Protein AF-A0A6P0M420-F1 (afdb_monomer)

pLDDT: mean 86.47, std 10.78, range [36.62, 95.94]

Radius of gyration: 15.25 Å; Cα contacts (8 Å, |Δi|>4): 86; chains: 1; bounding box: 27×43×41 Å

Structure (mmCIF, N/CA/C/O backbone):
data_AF-A0A6P0M420-F1
#
_entry.id   AF-A0A6P0M420-F1
#
loop_
_atom_site.group_PDB
_atom_site.id
_atom_site.type_symbol
_atom_site.label_atom_id
_atom_site.label_alt_id
_atom_site.label_comp_id
_atom_site.label_asym_id
_atom_site.label_entity_id
_atom_site.label_seq_id
_atom_site.pdbx_PDB_ins_code
_atom_site.Cartn_x
_atom_site.Cartn_y
_atom_site.Cartn_z
_atom_site.occupancy
_atom_site.B_iso_or_equiv
_atom_site.auth_seq_id
_atom_site.auth_comp_id
_atom_site.auth_asym_id
_atom_site.auth_atom_id
_atom_site.pdbx_PDB_model_num
ATOM 1 N N . MET A 1 1 ? 2.897 23.518 21.570 1.00 36.62 1 MET A N 1
ATOM 2 C CA . MET A 1 1 ? 3.179 22.065 21.559 1.00 36.62 1 MET A CA 1
ATOM 3 C C . MET A 1 1 ? 1.900 21.231 21.321 1.00 36.62 1 MET A C 1
ATOM 5 O O . MET A 1 1 ? 1.755 20.178 21.915 1.00 36.62 1 MET A O 1
ATOM 9 N N . VAL A 1 2 ? 0.958 21.679 20.464 1.00 44.59 2 VAL A N 1
ATOM 10 C CA . VAL A 1 2 ? -0.432 21.137 20.403 1.00 44.59 2 VAL A CA 1
ATOM 11 C C . VAL A 1 2 ? -0.783 20.468 19.052 1.00 44.59 2 VAL A C 1
ATOM 13 O O . VAL A 1 2 ? -1.892 19.986 18.875 1.00 44.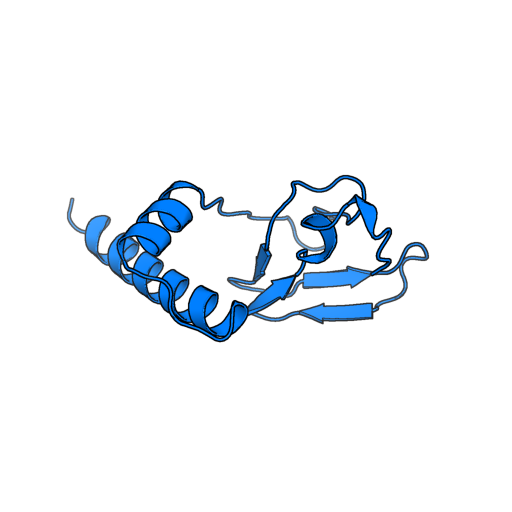59 2 VAL A O 1
ATOM 16 N N . GLN A 1 3 ? 0.134 20.394 18.079 1.00 48.44 3 GLN A N 1
ATOM 17 C CA . GLN A 1 3 ? -0.203 19.944 16.709 1.00 48.44 3 GLN A CA 1
ATOM 18 C C . GLN A 1 3 ? 0.009 18.442 16.419 1.00 48.44 3 GLN A C 1
ATOM 20 O O . GLN A 1 3 ? -0.334 17.983 15.330 1.00 48.44 3 GLN A O 1
ATOM 25 N N . ASP A 1 4 ? 0.515 17.660 17.375 1.00 60.31 4 ASP A N 1
ATOM 26 C CA . ASP A 1 4 ? 0.912 16.264 17.121 1.00 60.31 4 ASP A CA 1
ATOM 27 C C . ASP A 1 4 ? -0.253 15.262 17.294 1.00 60.31 4 ASP A C 1
ATOM 29 O O . ASP A 1 4 ? -0.520 14.423 16.433 1.00 60.31 4 ASP A O 1
ATOM 33 N N . SER A 1 5 ? -1.048 15.407 18.362 1.00 62.56 5 SER A N 1
ATOM 34 C CA . SER A 1 5 ? -2.096 14.433 18.715 1.00 62.56 5 SER A CA 1
ATOM 35 C C . SER A 1 5 ? -3.307 14.447 17.775 1.00 62.56 5 SER A C 1
ATOM 37 O O . SER A 1 5 ? -3.858 13.390 17.465 1.00 62.56 5 SER A O 1
ATOM 39 N N . SER A 1 6 ? -3.713 15.621 17.283 1.00 69.69 6 SER A N 1
ATOM 40 C CA . SER A 1 6 ? -4.851 15.749 16.358 1.00 69.69 6 SER A CA 1
ATOM 41 C C . SER A 1 6 ? -4.542 15.148 14.983 1.00 69.69 6 SER A C 1
ATOM 43 O O . SER A 1 6 ? -5.394 14.495 14.383 1.00 69.69 6 SER A O 1
ATOM 45 N N . SER A 1 7 ? -3.303 15.314 14.515 1.00 78.75 7 SER A N 1
ATOM 46 C CA . SER A 1 7 ? -2.822 14.769 13.240 1.00 78.75 7 SER A CA 1
ATOM 47 C C . SER A 1 7 ? -2.730 13.242 13.287 1.00 78.75 7 SER A C 1
ATOM 49 O O . SER A 1 7 ? -3.134 12.561 12.346 1.00 78.75 7 SER A O 1
ATOM 51 N N . GLN A 1 8 ? -2.283 12.689 14.420 1.00 79.44 8 GLN A N 1
ATOM 52 C CA . GLN A 1 8 ? -2.221 11.244 14.629 1.00 79.44 8 GLN A CA 1
ATOM 53 C C . GLN A 1 8 ? -3.615 10.599 14.696 1.00 79.44 8 GLN A C 1
ATOM 55 O O . GLN A 1 8 ? -3.825 9.539 14.106 1.00 79.44 8 GLN A O 1
ATOM 60 N N . ALA A 1 9 ? -4.577 11.234 15.373 1.00 85.62 9 ALA A N 1
ATOM 61 C CA . ALA A 1 9 ? -5.953 10.741 15.437 1.00 85.62 9 ALA A CA 1
ATOM 62 C C . ALA A 1 9 ? -6.621 10.732 14.050 1.00 85.62 9 ALA A C 1
ATOM 64 O O . ALA A 1 9 ? -7.222 9.728 13.663 1.00 85.62 9 ALA A O 1
ATOM 65 N N . ALA A 1 10 ? -6.447 11.809 13.274 1.00 87.69 10 ALA A N 1
ATOM 66 C CA . ALA A 1 10 ? -6.946 11.893 11.903 1.00 87.69 10 ALA A CA 1
ATOM 67 C C . ALA A 1 10 ? -6.324 10.816 11.000 1.00 87.69 10 ALA A C 1
ATOM 69 O O . ALA A 1 10 ? -7.039 10.136 10.263 1.00 87.69 10 ALA A O 1
ATOM 70 N N . PHE A 1 11 ? -5.008 10.599 11.105 1.00 86.75 11 PHE A N 1
ATOM 71 C CA . PHE A 1 11 ? -4.320 9.548 10.356 1.00 86.75 11 PHE A CA 1
ATOM 72 C C . PHE A 1 11 ? -4.808 8.146 10.739 1.00 86.75 11 PHE A C 1
ATOM 74 O O . PHE A 1 11 ? -5.061 7.323 9.862 1.00 86.75 11 PHE A O 1
ATOM 81 N N . LYS A 1 12 ? -5.007 7.873 12.034 1.00 89.00 12 LYS A N 1
ATOM 82 C CA . LYS A 1 12 ? -5.537 6.586 12.508 1.00 89.00 12 LYS A CA 1
ATOM 83 C C . LYS A 1 12 ? -6.940 6.313 11.974 1.00 89.00 12 LYS A C 1
ATOM 85 O O . LYS A 1 12 ? -7.230 5.185 11.581 1.00 89.00 12 LYS A O 1
ATOM 90 N N . GLN A 1 13 ? -7.792 7.335 11.924 1.00 90.12 13 GLN A N 1
ATOM 91 C CA . GLN A 1 13 ? -9.140 7.202 11.379 1.00 90.12 13 GLN A CA 1
ATOM 92 C C . GLN A 1 13 ? -9.133 6.980 9.864 1.00 90.12 13 GLN A C 1
ATOM 94 O O . GLN A 1 13 ? -9.833 6.090 9.382 1.00 90.12 13 GLN A O 1
ATOM 99 N N . TYR A 1 14 ? -8.300 7.721 9.129 1.00 88.75 14 TYR A N 1
ATOM 100 C CA . TYR A 1 14 ? -8.080 7.482 7.704 1.00 88.75 14 TYR A CA 1
ATOM 101 C C . TYR A 1 14 ? -7.600 6.043 7.453 1.00 88.75 14 TYR A C 1
ATOM 103 O O . TYR A 1 14 ? -8.192 5.325 6.651 1.00 88.75 14 TYR A O 1
ATOM 111 N N . PHE A 1 15 ? -6.583 5.589 8.191 1.00 89.19 15 PHE A N 1
ATOM 112 C CA . PHE A 1 15 ? -6.043 4.236 8.066 1.00 89.19 15 PHE A CA 1
ATOM 113 C C . PHE A 1 15 ? -7.104 3.163 8.332 1.00 89.19 15 PHE A C 1
ATOM 115 O O . PHE A 1 15 ? -7.235 2.230 7.546 1.00 89.19 15 PHE A O 1
ATOM 122 N N . ALA A 1 16 ? -7.889 3.305 9.404 1.00 91.75 16 ALA A N 1
ATOM 123 C CA . ALA A 1 16 ? -8.953 2.358 9.727 1.00 91.75 16 ALA A CA 1
ATOM 124 C C . ALA A 1 16 ? -9.998 2.261 8.603 1.00 91.75 16 ALA A C 1
ATOM 126 O O . ALA A 1 16 ? -10.415 1.160 8.247 1.00 91.75 16 ALA A O 1
ATOM 127 N N . GLN A 1 17 ? -10.381 3.398 8.010 1.00 91.00 17 GLN A N 1
ATOM 128 C CA . GLN A 1 17 ? -11.324 3.431 6.893 1.00 91.00 17 GLN A CA 1
ATOM 129 C C . GLN A 1 17 ? -10.759 2.738 5.650 1.00 91.00 17 GLN A C 1
ATOM 131 O O . GLN A 1 17 ? -11.447 1.929 5.030 1.00 91.00 17 GLN A O 1
ATOM 136 N N . GLN A 1 18 ? -9.511 3.032 5.291 1.00 87.75 18 GLN A N 1
ATOM 137 C CA . GLN A 1 18 ? -8.879 2.435 4.118 1.00 87.75 18 GLN A CA 1
ATOM 138 C C . GLN A 1 18 ? -8.632 0.935 4.295 1.00 87.75 18 GLN A C 1
ATOM 140 O O . GLN A 1 18 ? -8.863 0.151 3.376 1.00 87.75 18 GLN A O 1
ATOM 145 N N . LEU A 1 19 ? -8.213 0.510 5.489 1.00 89.06 19 LEU A N 1
ATOM 146 C CA . LEU A 1 19 ? -8.017 -0.903 5.790 1.00 89.06 19 LEU A CA 1
ATOM 147 C C . LEU A 1 19 ? -9.343 -1.669 5.721 1.00 89.06 19 LEU A C 1
ATOM 149 O O . LEU A 1 19 ? -9.387 -2.754 5.151 1.00 89.06 19 LEU A O 1
ATOM 153 N N . ALA A 1 20 ? -10.432 -1.078 6.221 1.00 91.75 20 ALA A N 1
ATOM 154 C CA . ALA A 1 20 ? -11.755 -1.681 6.116 1.00 91.75 20 ALA A CA 1
ATOM 155 C C . ALA A 1 20 ? -12.222 -1.829 4.660 1.00 91.75 20 ALA A C 1
ATOM 157 O O . ALA A 1 20 ? -12.799 -2.852 4.301 1.00 91.75 20 ALA A O 1
ATOM 158 N N . GLN A 1 21 ? -11.941 -0.835 3.810 1.00 88.94 21 GLN A N 1
ATOM 159 C CA . GLN A 1 21 ? -12.219 -0.915 2.371 1.00 88.94 21 GLN A CA 1
ATOM 160 C C . GLN A 1 21 ? -11.394 -2.016 1.698 1.00 88.94 21 GLN A C 1
ATOM 162 O O . GLN A 1 21 ? -11.936 -2.798 0.925 1.00 88.94 21 GLN A O 1
ATOM 167 N N . THR A 1 22 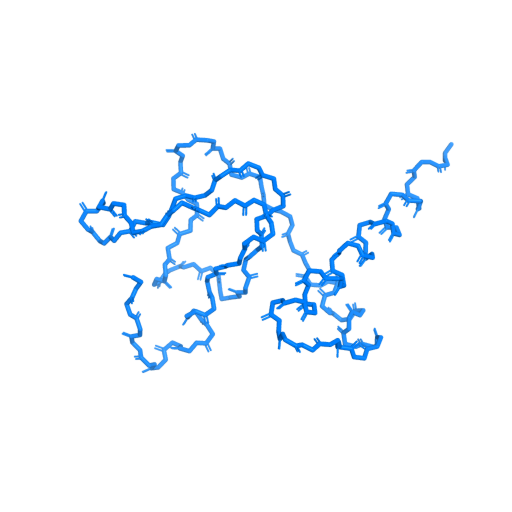? -10.110 -2.110 2.044 1.00 85.94 22 THR A N 1
ATOM 168 C CA . THR A 1 22 ? -9.178 -3.105 1.493 1.00 85.94 22 THR A CA 1
ATOM 169 C C . THR A 1 22 ? -9.589 -4.533 1.852 1.00 85.94 22 THR A C 1
ATOM 171 O O . THR A 1 22 ? -9.567 -5.420 1.007 1.00 85.94 22 THR A O 1
ATOM 174 N N . LEU A 1 23 ? -9.974 -4.765 3.110 1.00 87.31 23 LEU A N 1
ATOM 175 C CA . LEU A 1 23 ? -10.342 -6.092 3.613 1.00 87.31 23 LEU A CA 1
ATOM 176 C C . LEU A 1 23 ? -11.817 -6.448 3.367 1.00 87.31 23 LEU A C 1
ATOM 178 O O . LEU A 1 23 ? -12.235 -7.562 3.680 1.00 87.31 23 LEU A O 1
ATOM 182 N N . GLY A 1 24 ? -12.624 -5.504 2.873 1.00 90.94 24 GLY A N 1
ATOM 183 C CA . GLY A 1 24 ? -14.072 -5.656 2.710 1.00 90.94 24 GLY A CA 1
ATOM 184 C C . GLY A 1 24 ? -14.867 -5.687 4.023 1.00 90.94 24 GLY A C 1
ATOM 185 O O . GLY A 1 24 ? -16.077 -5.903 4.000 1.00 90.94 24 GLY A O 1
ATOM 186 N N . GLN A 1 25 ? -14.215 -5.475 5.169 1.00 92.88 25 GLN A N 1
ATOM 187 C CA . GLN A 1 25 ? -14.841 -5.468 6.490 1.00 92.88 25 GLN A CA 1
ATOM 188 C C . GLN A 1 25 ? -14.053 -4.611 7.481 1.00 92.88 25 GLN A C 1
ATOM 190 O O . GLN A 1 25 ? -12.830 -4.507 7.404 1.00 92.88 25 GLN A O 1
ATOM 195 N N . ALA A 1 26 ? -14.753 -4.026 8.451 1.00 92.62 26 ALA A N 1
ATOM 196 C CA . ALA A 1 26 ? -14.105 -3.340 9.560 1.00 92.62 26 ALA A CA 1
ATOM 197 C C . ALA A 1 26 ? -13.443 -4.347 10.510 1.00 92.62 26 ALA A C 1
ATOM 199 O O . ALA A 1 26 ? -14.012 -5.396 10.808 1.00 92.62 26 ALA A O 1
ATOM 200 N N . LEU A 1 27 ? -12.266 -3.995 11.024 1.00 91.19 27 LEU A N 1
ATOM 201 C CA . LEU A 1 27 ? -11.584 -4.788 12.041 1.00 91.19 27 LEU A CA 1
ATOM 202 C C . LEU A 1 27 ? -11.987 -4.337 13.456 1.00 91.19 27 LEU A C 1
ATOM 204 O O . LEU A 1 27 ? -12.233 -3.144 13.673 1.00 91.19 27 LEU A O 1
ATOM 208 N N . PRO A 1 28 ? -12.002 -5.249 14.445 1.00 94.56 28 PRO A N 1
ATOM 209 C CA . PRO A 1 28 ? -12.130 -4.892 15.852 1.00 94.56 28 PRO A CA 1
ATOM 210 C C . PRO A 1 28 ? -11.065 -3.876 16.281 1.00 94.56 28 PRO A C 1
ATOM 212 O O . PRO A 1 28 ? -9.922 -3.919 15.823 1.00 94.56 28 PRO A O 1
ATOM 215 N N . GLN A 1 29 ? -11.400 -3.000 17.234 1.00 91.12 29 GLN A N 1
ATOM 216 C CA . GLN A 1 29 ? -10.496 -1.926 17.671 1.00 91.12 29 GLN A CA 1
ATOM 217 C C . GLN A 1 29 ? -9.121 -2.442 18.129 1.00 91.12 29 GLN A C 1
ATOM 219 O O . GLN A 1 29 ? -8.100 -1.826 17.834 1.00 91.12 29 GLN A O 1
ATOM 224 N N . GLN A 1 30 ? -9.082 -3.593 18.805 1.00 93.38 30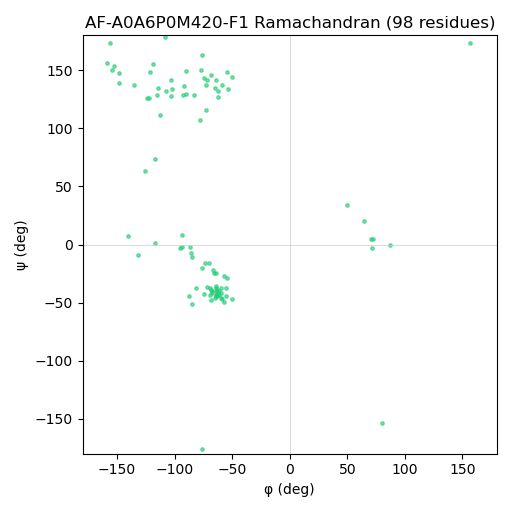 GLN A N 1
ATOM 225 C CA . GLN A 1 30 ? -7.836 -4.214 19.259 1.00 93.38 30 GLN A CA 1
ATOM 226 C C . GLN A 1 30 ? -6.927 -4.634 18.091 1.00 93.38 30 GLN A C 1
ATOM 228 O O . GLN A 1 30 ? -5.704 -4.502 18.178 1.00 93.38 30 GLN A O 1
ATOM 233 N N . GLU A 1 31 ? -7.509 -5.126 16.997 1.00 92.88 31 GLU A N 1
ATOM 234 C CA . GLU A 1 31 ? -6.769 -5.515 15.795 1.00 92.88 31 GLU A CA 1
ATOM 235 C C . GLU A 1 31 ? -6.303 -4.286 15.021 1.00 92.88 31 GLU A C 1
ATOM 237 O O . GLU A 1 31 ? -5.133 -4.216 14.649 1.00 92.88 31 GLU A O 1
ATOM 242 N N . LEU A 1 32 ? -7.161 -3.267 14.887 1.00 91.88 32 LEU A N 1
ATOM 243 C CA . LEU A 1 32 ? -6.776 -1.973 14.319 1.00 91.88 32 LEU A CA 1
ATOM 244 C C . LEU A 1 32 ? -5.591 -1.360 15.066 1.00 91.88 32 LEU A C 1
ATOM 246 O O . LEU A 1 32 ? -4.642 -0.901 14.436 1.00 91.88 32 LEU A O 1
ATOM 250 N N . ASP A 1 33 ? -5.605 -1.389 16.399 1.00 91.38 33 ASP A N 1
ATOM 251 C CA . ASP A 1 33 ? -4.509 -0.875 17.222 1.00 91.38 33 ASP A CA 1
ATOM 252 C C . ASP A 1 33 ? -3.213 -1.667 17.016 1.00 91.38 33 ASP A C 1
ATOM 254 O O . ASP A 1 33 ? -2.121 -1.091 17.025 1.00 91.38 33 ASP A O 1
ATOM 258 N N . ARG A 1 34 ? -3.317 -2.985 16.808 1.00 92.00 34 ARG A N 1
ATOM 259 C CA . ARG A 1 34 ? -2.170 -3.843 16.497 1.00 92.00 34 ARG A CA 1
ATOM 260 C C . ARG A 1 34 ? -1.601 -3.527 15.118 1.00 92.00 34 ARG A C 1
ATOM 262 O O . ARG A 1 34 ? -0.390 -3.351 15.005 1.00 92.00 34 ARG A O 1
ATOM 269 N N . CYS A 1 35 ? -2.455 -3.418 14.103 1.00 89.88 35 CYS A N 1
ATOM 270 C CA . CYS A 1 35 ? -2.061 -3.035 12.751 1.00 89.88 35 CYS A CA 1
ATOM 271 C C . CYS A 1 35 ? -1.408 -1.652 12.750 1.00 89.88 35 CYS A C 1
ATOM 273 O O . CYS A 1 35 ? -0.322 -1.497 12.203 1.00 89.88 35 CYS A O 1
ATOM 275 N N . PHE A 1 36 ? -2.010 -0.678 13.439 1.00 89.44 36 PHE A N 1
ATOM 276 C CA . PHE A 1 36 ? -1.517 0.696 13.492 1.00 89.44 36 PHE A CA 1
ATOM 277 C C . PHE A 1 36 ? -0.101 0.798 14.073 1.00 89.44 36 PHE A C 1
ATOM 279 O O . PHE A 1 36 ? 0.721 1.551 13.561 1.00 89.44 36 PHE A O 1
ATOM 286 N N . LYS A 1 37 ? 0.227 -0.015 15.087 1.00 89.56 37 LYS A N 1
ATOM 287 C CA . LYS A 1 37 ? 1.590 -0.104 15.645 1.00 89.56 37 LYS A CA 1
ATOM 288 C C . LYS A 1 37 ? 2.622 -0.666 14.659 1.00 89.56 37 LYS A C 1
ATOM 290 O O . LYS A 1 37 ? 3.809 -0.413 14.831 1.00 89.56 37 LYS A O 1
ATOM 295 N N . GLY A 1 38 ? 2.185 -1.454 13.677 1.00 87.31 38 GLY A N 1
ATOM 296 C CA . GLY A 1 38 ? 3.040 -2.093 12.674 1.00 87.31 38 GLY A CA 1
ATOM 297 C C . GLY A 1 38 ? 3.171 -1.323 11.358 1.00 87.31 38 GLY A C 1
ATOM 298 O O . GLY A 1 38 ? 3.913 -1.767 10.482 1.00 87.31 38 GLY A O 1
ATOM 299 N N . ILE A 1 39 ? 2.467 -0.196 11.196 1.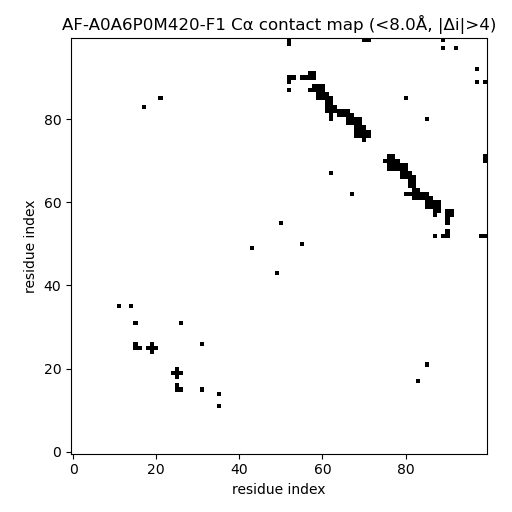00 87.94 39 ILE A N 1
ATOM 300 C CA . ILE A 1 39 ? 2.502 0.603 9.965 1.00 87.94 39 ILE A CA 1
ATOM 301 C C . ILE A 1 39 ? 3.902 1.165 9.725 1.00 87.94 39 ILE A C 1
ATOM 303 O O . ILE A 1 39 ? 4.570 1.655 10.635 1.00 87.94 39 ILE A O 1
ATOM 307 N N . LYS A 1 40 ? 4.304 1.172 8.452 1.00 90.44 40 LYS A N 1
ATOM 308 C CA . LYS A 1 40 ? 5.475 1.899 7.965 1.00 90.44 40 LYS A CA 1
ATOM 309 C C . LYS A 1 40 ? 5.040 2.864 6.871 1.00 90.44 40 LYS A C 1
ATOM 311 O O . LYS A 1 40 ? 4.422 2.448 5.896 1.00 90.44 40 LYS A O 1
ATOM 316 N N . ILE A 1 41 ? 5.381 4.139 7.032 1.00 89.94 41 ILE A N 1
ATOM 317 C CA . ILE A 1 41 ? 5.208 5.141 5.978 1.00 89.94 41 ILE A CA 1
ATOM 318 C C . ILE A 1 41 ? 6.412 5.043 5.046 1.00 89.94 41 ILE A C 1
ATOM 320 O O . ILE A 1 41 ? 7.557 5.049 5.500 1.00 89.94 41 ILE A O 1
ATOM 324 N N . LEU A 1 42 ? 6.146 4.923 3.747 1.00 91.88 42 LEU A N 1
ATOM 325 C CA . LEU A 1 42 ? 7.167 4.851 2.710 1.00 91.88 42 LEU A CA 1
ATOM 326 C C . LEU A 1 42 ? 7.056 6.081 1.813 1.00 91.88 42 LEU A C 1
ATOM 328 O O . LEU A 1 42 ? 5.984 6.368 1.288 1.00 91.88 42 LEU A O 1
ATOM 332 N N . GLU A 1 43 ? 8.179 6.764 1.601 1.00 94.00 43 GLU A N 1
ATOM 333 C CA . GLU A 1 43 ? 8.287 7.929 0.715 1.00 94.00 43 GLU A CA 1
ATOM 334 C C . GLU A 1 43 ? 9.245 7.616 -0.447 1.00 94.00 43 GLU A C 1
ATOM 336 O O . GLU A 1 43 ? 10.406 8.042 -0.456 1.00 94.00 43 GLU A O 1
ATOM 341 N N . PRO A 1 44 ? 8.814 6.795 -1.421 1.00 92.88 44 PRO A N 1
ATOM 342 C CA . PRO A 1 44 ? 9.647 6.450 -2.560 1.00 92.88 44 PRO A CA 1
ATOM 343 C C . PRO A 1 44 ? 9.879 7.667 -3.464 1.00 92.88 44 PRO A C 1
ATOM 345 O O . PRO A 1 44 ? 9.007 8.512 -3.664 1.00 92.88 44 PRO A O 1
ATOM 348 N N . ARG A 1 45 ? 11.069 7.739 -4.067 1.00 93.56 45 ARG A N 1
ATOM 349 C CA . ARG A 1 45 ? 11.386 8.782 -5.051 1.00 93.56 45 ARG A CA 1
ATOM 350 C C . ARG A 1 45 ? 10.651 8.511 -6.362 1.00 93.56 45 ARG A C 1
ATOM 352 O O . ARG A 1 45 ? 10.653 7.384 -6.854 1.00 93.56 45 ARG A O 1
ATOM 359 N N . ALA A 1 46 ? 10.092 9.559 -6.963 1.00 91.75 46 ALA A N 1
ATOM 360 C CA . ALA A 1 46 ? 9.403 9.457 -8.245 1.00 91.75 46 ALA A CA 1
ATOM 361 C C . ALA A 1 46 ? 10.293 8.800 -9.320 1.00 91.75 46 ALA A C 1
ATOM 363 O O . ALA A 1 46 ? 11.474 9.125 -9.457 1.00 91.75 46 ALA A O 1
ATOM 364 N N . GLY A 1 47 ? 9.718 7.855 -10.068 1.00 90.19 47 GLY A N 1
ATOM 365 C CA . GLY A 1 47 ? 10.408 7.128 -11.139 1.00 90.19 47 GLY A CA 1
ATOM 366 C C . GLY A 1 47 ? 11.448 6.100 -10.675 1.00 90.19 47 GLY A C 1
ATOM 367 O O . GLY A 1 47 ? 12.135 5.528 -11.517 1.00 90.19 47 GLY A O 1
ATOM 368 N N . LYS A 1 48 ? 11.594 5.851 -9.367 1.00 91.88 48 LYS A N 1
ATOM 369 C CA . LYS A 1 48 ? 12.466 4.794 -8.840 1.00 91.88 48 LYS A CA 1
ATOM 370 C C . LYS A 1 48 ? 11.643 3.585 -8.411 1.00 91.88 48 LYS A C 1
ATOM 372 O O . LYS A 1 48 ? 10.649 3.726 -7.704 1.00 91.88 48 LYS A O 1
ATOM 377 N N . ALA A 1 49 ? 12.098 2.399 -8.812 1.00 90.44 49 ALA A N 1
ATOM 378 C CA . ALA A 1 49 ? 11.580 1.149 -8.277 1.00 90.44 49 ALA A CA 1
ATOM 379 C C . ALA A 1 49 ? 11.857 1.089 -6.766 1.00 90.44 49 ALA A C 1
ATOM 381 O O . ALA A 1 49 ? 12.968 1.386 -6.323 1.00 90.44 49 ALA A O 1
ATOM 382 N N . PHE A 1 50 ? 10.838 0.733 -5.985 1.00 91.31 50 PHE A N 1
ATOM 383 C CA . PHE A 1 50 ? 10.921 0.640 -4.522 1.00 91.31 50 PHE A CA 1
ATOM 384 C C . PHE A 1 50 ? 10.348 -0.674 -3.969 1.00 91.31 50 PHE A C 1
ATOM 386 O O . PHE A 1 50 ? 10.494 -0.948 -2.780 1.00 91.31 50 PHE A O 1
ATOM 393 N N . TRP A 1 51 ? 9.686 -1.469 -4.813 1.00 92.44 51 TRP A N 1
ATOM 394 C CA . TRP A 1 51 ? 9.023 -2.715 -4.445 1.00 92.44 51 TRP A CA 1
ATOM 395 C C . TRP A 1 51 ? 9.060 -3.708 -5.612 1.00 92.44 51 TRP A C 1
ATOM 397 O O . TRP A 1 51 ? 9.022 -3.297 -6.771 1.00 92.44 51 TRP A O 1
ATOM 407 N N . GLN A 1 52 ? 9.124 -5.001 -5.293 1.00 88.62 52 GLN A N 1
ATOM 408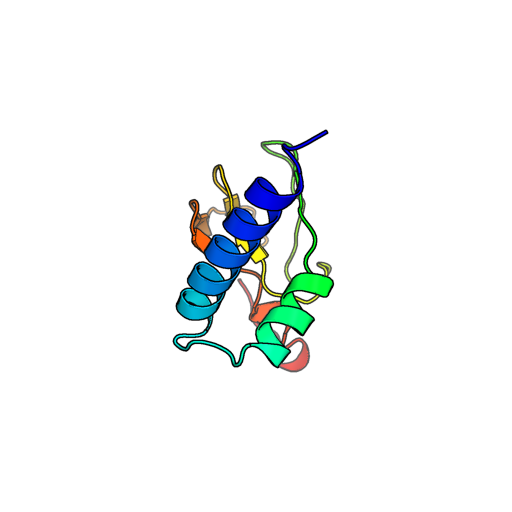 C CA . GLN A 1 52 ? 9.026 -6.109 -6.241 1.00 88.62 52 GLN A CA 1
ATOM 409 C C . GLN A 1 52 ? 8.361 -7.304 -5.549 1.00 88.62 52 GLN A C 1
ATOM 411 O O . GLN A 1 52 ? 8.709 -7.617 -4.415 1.00 88.62 52 GLN A O 1
ATOM 416 N N . ALA A 1 53 ? 7.466 -8.003 -6.246 1.00 83.50 53 ALA A N 1
ATOM 417 C CA . ALA A 1 53 ? 6.729 -9.159 -5.731 1.00 83.50 53 ALA A CA 1
ATOM 418 C C . ALA A 1 53 ? 7.614 -10.240 -5.072 1.00 83.50 53 ALA A C 1
ATOM 420 O O . ALA A 1 53 ? 7.316 -10.686 -3.970 1.00 83.50 53 ALA A O 1
ATOM 421 N N . GLY A 1 54 ? 8.720 -10.633 -5.714 1.00 77.56 54 GLY A N 1
ATOM 422 C CA . GLY A 1 54 ? 9.555 -11.755 -5.255 1.00 77.56 54 GLY A CA 1
ATOM 423 C C . GLY A 1 54 ? 10.608 -11.431 -4.187 1.00 77.56 54 GLY A C 1
ATOM 424 O O . GLY A 1 54 ? 11.213 -12.348 -3.646 1.00 77.56 54 GLY A O 1
ATOM 425 N N . ASN A 1 55 ? 10.867 -10.152 -3.899 1.00 76.94 55 ASN A N 1
ATOM 426 C CA . ASN A 1 55 ? 11.931 -9.730 -2.968 1.00 76.94 55 ASN A CA 1
ATOM 427 C C . ASN A 1 55 ? 11.516 -8.541 -2.075 1.00 76.94 55 ASN A C 1
ATOM 429 O O . ASN A 1 55 ? 12.335 -7.927 -1.393 1.00 76.94 55 ASN A O 1
ATOM 433 N N . GLY A 1 56 ? 10.243 -8.152 -2.130 1.00 75.00 56 GLY A N 1
ATOM 434 C CA . GLY A 1 56 ? 9.677 -7.093 -1.309 1.00 75.00 56 GLY A CA 1
ATOM 435 C C . GLY A 1 56 ? 9.428 -7.562 0.121 1.00 75.00 56 GLY A C 1
ATOM 436 O O . GLY A 1 56 ? 9.361 -8.757 0.404 1.00 75.00 56 GLY A O 1
ATOM 437 N N . ASN A 1 57 ? 9.245 -6.608 1.036 1.00 85.31 57 ASN A N 1
ATOM 438 C CA . ASN A 1 57 ? 8.742 -6.955 2.360 1.00 85.31 57 ASN A CA 1
ATOM 439 C C . ASN A 1 57 ? 7.318 -7.504 2.224 1.00 85.31 57 ASN A C 1
ATOM 441 O O . ASN A 1 57 ? 6.487 -6.908 1.538 1.00 85.31 57 ASN A O 1
ATOM 445 N N . VAL A 1 58 ? 7.049 -8.611 2.911 1.00 87.94 58 VAL A N 1
ATOM 446 C CA . VAL A 1 58 ? 5.717 -9.212 2.965 1.00 87.94 58 VAL A CA 1
ATOM 447 C C . VAL A 1 58 ? 4.740 -8.236 3.614 1.00 87.94 58 VAL A C 1
ATOM 449 O O . VAL A 1 58 ? 4.986 -7.746 4.721 1.00 87.94 58 VAL A O 1
ATOM 452 N N . GLY A 1 59 ? 3.632 -7.956 2.931 1.00 89.12 59 GLY A N 1
ATOM 453 C CA . GLY A 1 59 ? 2.576 -7.101 3.456 1.00 89.12 59 GLY A CA 1
ATOM 454 C C . GLY A 1 59 ? 1.704 -6.450 2.390 1.00 89.12 59 GLY A C 1
ATOM 455 O O . GLY A 1 59 ? 1.974 -6.514 1.194 1.00 89.12 59 GLY A O 1
ATOM 456 N N . VAL A 1 60 ? 0.655 -5.783 2.870 1.00 89.81 60 VAL A N 1
ATOM 457 C CA . VAL A 1 60 ? -0.237 -4.962 2.049 1.00 89.81 60 VAL A CA 1
ATOM 458 C C . VAL A 1 60 ? 0.260 -3.524 2.061 1.00 89.81 60 VAL A C 1
ATOM 460 O O . VAL A 1 60 ? 0.491 -2.933 3.118 1.00 89.81 60 VAL A O 1
ATOM 463 N N . TYR A 1 61 ? 0.404 -2.959 0.873 1.00 93.06 61 TYR A N 1
ATOM 464 C CA . TYR A 1 61 ? 0.804 -1.583 0.647 1.00 93.06 61 TYR A CA 1
ATOM 465 C C . TYR A 1 61 ? -0.420 -0.760 0.275 1.00 93.06 61 TYR A C 1
ATOM 467 O O . TYR A 1 61 ? -1.283 -1.215 -0.470 1.00 93.06 61 TYR A O 1
ATOM 475 N N . MET A 1 62 ? -0.472 0.471 0.774 1.00 91.88 62 MET A N 1
ATOM 476 C CA . MET A 1 62 ? -1.563 1.406 0.528 1.00 91.88 62 MET A CA 1
ATOM 477 C C . MET A 1 62 ? -1.005 2.695 -0.052 1.00 91.88 62 MET A C 1
ATOM 479 O O . MET A 1 62 ? -0.098 3.308 0.519 1.00 91.88 62 MET A O 1
ATOM 483 N N . VAL A 1 63 ? -1.540 3.113 -1.196 1.00 93.00 63 VAL A N 1
ATOM 484 C CA . VAL A 1 63 ? -1.149 4.373 -1.822 1.00 93.00 63 VAL A CA 1
ATOM 485 C C . VAL A 1 63 ? -1.837 5.511 -1.074 1.00 93.00 63 VAL A C 1
ATOM 487 O O . VAL A 1 63 ? -3.041 5.716 -1.187 1.00 93.00 63 VAL A O 1
ATOM 490 N N . MET A 1 64 ? -1.059 6.261 -0.297 1.00 89.50 64 MET A N 1
ATOM 491 C CA . MET A 1 64 ? -1.554 7.400 0.486 1.00 89.50 64 MET A CA 1
ATOM 492 C C . MET A 1 64 ? -1.688 8.672 -0.362 1.00 89.50 64 MET A C 1
ATOM 494 O O . MET A 1 64 ? -2.606 9.465 -0.174 1.00 89.50 64 MET A O 1
ATOM 498 N N . ALA A 1 65 ? -0.746 8.879 -1.284 1.00 90.69 65 ALA A N 1
ATOM 499 C CA . ALA A 1 65 ? -0.678 10.040 -2.161 1.00 90.69 65 ALA A CA 1
ATOM 500 C C . ALA A 1 65 ? 0.161 9.726 -3.407 1.00 90.69 65 ALA A C 1
ATOM 502 O O . ALA A 1 65 ? 1.047 8.871 -3.379 1.00 90.69 65 ALA A O 1
ATOM 503 N N . GLY A 1 66 ? -0.087 10.464 -4.491 1.00 92.31 66 GLY A N 1
ATOM 504 C CA . GLY A 1 66 ? 0.625 10.292 -5.757 1.00 92.31 66 GLY A CA 1
ATOM 505 C C . GLY A 1 66 ? 0.091 9.128 -6.594 1.00 92.31 66 GLY A C 1
ATOM 506 O O . GLY A 1 66 ? -1.090 8.789 -6.524 1.00 92.31 66 GLY A O 1
ATOM 507 N N . LYS A 1 67 ? 0.964 8.561 -7.435 1.00 93.88 67 LYS A N 1
ATOM 508 C CA . LYS A 1 67 ? 0.647 7.445 -8.336 1.00 93.88 67 LYS A CA 1
ATOM 509 C C . LYS A 1 67 ? 1.743 6.390 -8.288 1.00 93.88 67 LYS A C 1
ATOM 511 O O . LYS A 1 67 ? 2.925 6.730 -8.342 1.00 93.88 67 LYS A O 1
ATOM 516 N N . VAL A 1 68 ? 1.345 5.124 -8.248 1.00 95.06 68 VAL A N 1
ATOM 517 C CA . VAL A 1 68 ? 2.244 3.965 -8.316 1.00 95.06 68 VAL A CA 1
ATOM 518 C C . VAL A 1 68 ? 1.957 3.213 -9.609 1.00 95.06 68 VAL A C 1
ATOM 520 O O . VAL A 1 68 ? 0.803 3.011 -9.967 1.00 95.06 68 VAL A O 1
ATOM 523 N N . ARG A 1 69 ? 3.000 2.8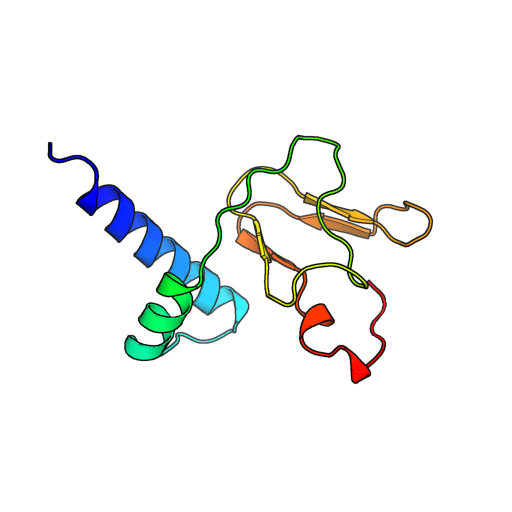13 -10.339 1.00 94.94 69 ARG A N 1
ATOM 524 C CA . ARG A 1 69 ? 2.860 1.956 -11.521 1.00 94.94 69 ARG A CA 1
ATOM 525 C C . ARG A 1 69 ? 3.275 0.543 -11.154 1.00 94.94 69 ARG A C 1
ATOM 527 O O . ARG A 1 69 ? 4.370 0.363 -10.626 1.00 94.94 69 ARG A O 1
ATOM 534 N N . LEU A 1 70 ? 2.411 -0.421 -11.446 1.00 94.31 70 LEU A N 1
ATOM 535 C CA . LEU A 1 70 ? 2.763 -1.834 -11.434 1.00 94.31 70 LEU A CA 1
ATOM 536 C C . LEU A 1 70 ? 3.246 -2.211 -12.828 1.00 94.31 70 LEU A C 1
ATOM 538 O O . LEU A 1 70 ? 2.594 -1.877 -13.820 1.00 94.31 70 LEU A O 1
ATOM 542 N N . LEU A 1 71 ? 4.404 -2.858 -12.878 1.00 93.62 71 LEU A N 1
ATOM 543 C CA . LEU A 1 71 ? 5.033 -3.318 -14.106 1.00 93.62 71 LEU A CA 1
ATOM 544 C C . LEU A 1 71 ? 5.234 -4.830 -14.026 1.00 93.62 71 LEU A C 1
ATOM 546 O O . LEU A 1 71 ? 5.469 -5.351 -12.932 1.00 93.62 71 LEU A O 1
ATOM 550 N N . ASP A 1 72 ? 5.167 -5.500 -15.171 1.00 90.75 72 ASP A N 1
ATOM 551 C CA . ASP A 1 72 ? 5.572 -6.900 -15.281 1.00 90.75 72 ASP A CA 1
ATOM 552 C C . ASP A 1 72 ? 7.107 -7.037 -15.310 1.00 90.75 72 ASP A C 1
ATOM 554 O O . ASP A 1 72 ? 7.859 -6.066 -15.164 1.00 90.75 72 ASP A O 1
ATOM 558 N N . GLN A 1 73 ? 7.589 -8.267 -15.493 1.00 87.38 73 GLN A N 1
ATOM 559 C CA . GLN A 1 73 ? 9.023 -8.570 -15.550 1.00 87.38 73 GLN A CA 1
ATOM 560 C C . GLN A 1 73 ? 9.722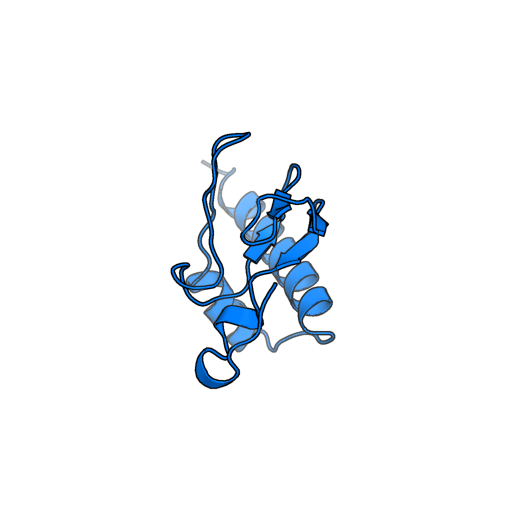 -7.964 -16.780 1.00 87.38 73 GLN A C 1
ATOM 562 O O . GLN A 1 73 ? 10.928 -7.721 -16.734 1.00 87.38 73 GLN A O 1
ATOM 567 N N . ASP A 1 74 ? 8.966 -7.662 -17.835 1.00 91.38 74 ASP A N 1
ATOM 568 C CA . ASP A 1 74 ? 9.438 -7.058 -19.082 1.00 91.38 74 ASP A CA 1
ATOM 569 C C . ASP A 1 74 ? 9.303 -5.518 -19.076 1.00 91.38 74 ASP A C 1
ATOM 571 O O . ASP A 1 74 ? 9.578 -4.852 -20.075 1.00 91.38 74 ASP A O 1
ATOM 575 N N . ASN A 1 75 ? 8.947 -4.926 -17.927 1.00 89.94 75 ASN A N 1
ATOM 576 C CA . ASN A 1 75 ? 8.664 -3.501 -17.718 1.00 89.94 75 ASN A CA 1
ATOM 577 C C . ASN A 1 75 ? 7.442 -2.958 -18.480 1.00 89.94 75 ASN A C 1
ATOM 579 O O . ASN A 1 75 ? 7.311 -1.737 -18.642 1.00 89.94 75 ASN A O 1
ATOM 583 N N . ASN A 1 76 ? 6.520 -3.818 -18.910 1.00 94.50 76 ASN A N 1
ATOM 584 C CA . ASN A 1 76 ? 5.245 -3.367 -19.452 1.00 94.50 76 ASN A CA 1
ATOM 585 C C . ASN A 1 76 ? 4.341 -2.874 -18.323 1.00 94.50 76 ASN A C 1
ATOM 587 O O . ASN A 1 76 ? 4.327 -3.417 -17.220 1.00 94.50 76 ASN A O 1
ATOM 591 N N . LEU A 1 77 ? 3.567 -1.825 -18.602 1.00 94.94 77 LEU A N 1
ATOM 592 C CA . LEU A 1 77 ? 2.625 -1.274 -17.635 1.00 94.94 77 LEU A CA 1
ATOM 593 C C . LEU A 1 77 ? 1.429 -2.213 -17.457 1.00 94.94 77 LEU A C 1
ATOM 595 O O . LEU A 1 77 ? 0.624 -2.353 -18.373 1.00 94.94 77 LEU A O 1
ATOM 599 N N . LEU A 1 78 ? 1.278 -2.762 -16.254 1.00 93.88 78 LEU A N 1
ATOM 600 C CA . LEU A 1 78 ? 0.113 -3.554 -15.860 1.00 93.88 78 LEU A CA 1
ATOM 601 C C . LEU A 1 78 ? -1.018 -2.650 -15.367 1.00 93.88 78 LEU A C 1
ATOM 603 O O . LEU A 1 78 ? -2.152 -2.732 -15.832 1.00 93.88 78 LEU A O 1
ATOM 607 N N . ALA A 1 79 ? -0.700 -1.748 -14.434 1.00 94.75 79 ALA A N 1
ATOM 608 C CA . ALA A 1 79 ? -1.681 -0.858 -13.822 1.00 94.75 79 ALA A CA 1
ATOM 609 C C . ALA A 1 79 ? -1.053 0.451 -13.331 1.00 94.75 79 ALA A C 1
ATOM 611 O O . ALA A 1 79 ? 0.124 0.514 -12.970 1.00 94.75 79 ALA A O 1
ATOM 612 N N . SER A 1 80 ? -1.867 1.507 -13.278 1.00 95.94 80 SER A N 1
ATOM 613 C CA . SER A 1 80 ? -1.550 2.750 -12.567 1.00 95.94 80 SER A CA 1
ATOM 614 C C . SER A 1 80 ? -2.495 2.898 -11.383 1.00 95.94 80 SER A C 1
ATOM 616 O O . SER A 1 80 ? -3.691 3.100 -11.564 1.00 95.94 80 SER A O 1
ATOM 618 N N . LEU A 1 81 ? -1.941 2.787 -10.184 1.00 95.25 81 LEU A N 1
ATOM 619 C CA . LEU A 1 81 ? -2.643 2.880 -8.915 1.00 95.25 81 LEU A CA 1
ATOM 620 C C . LEU A 1 81 ? -2.624 4.323 -8.414 1.00 95.25 81 LEU A C 1
ATOM 622 O O . LEU A 1 81 ? -1.590 4.999 -8.459 1.00 95.25 81 LEU A O 1
ATOM 626 N N . GLU A 1 82 ? -3.766 4.782 -7.921 1.00 94.25 82 GLU A N 1
ATOM 627 C CA . GLU A 1 82 ? -3.942 6.114 -7.339 1.00 94.25 82 GLU A CA 1
ATOM 628 C C . GLU A 1 82 ? -4.115 6.017 -5.821 1.00 94.25 82 GLU A C 1
ATOM 630 O O . GLU A 1 82 ? -4.115 4.920 -5.258 1.00 94.25 82 GLU A O 1
ATOM 635 N N . ALA A 1 83 ? -4.249 7.161 -5.146 1.00 90.50 83 ALA A N 1
ATOM 636 C CA . ALA A 1 83 ? -4.545 7.181 -3.718 1.00 90.50 83 ALA A CA 1
ATOM 637 C C . ALA A 1 83 ? -5.746 6.273 -3.389 1.00 90.50 83 ALA A C 1
ATOM 639 O O . ALA A 1 83 ? -6.672 6.157 -4.190 1.00 90.50 83 ALA A O 1
ATOM 640 N N . SER A 1 84 ? -5.701 5.618 -2.229 1.00 85.25 84 SER A N 1
ATOM 641 C CA . SER A 1 84 ? -6.656 4.587 -1.789 1.00 85.25 84 SER A CA 1
ATOM 642 C C . SER A 1 84 ? -6.577 3.234 -2.499 1.00 85.25 84 SER A C 1
ATOM 644 O O . SER A 1 84 ? -7.265 2.302 -2.094 1.00 85.25 84 SER A O 1
ATOM 646 N N . SER A 1 85 ? -5.713 3.072 -3.504 1.00 92.31 85 SER A N 1
ATOM 647 C CA . SER A 1 85 ? -5.425 1.748 -4.064 1.00 92.31 85 SER A CA 1
ATOM 648 C C . SER A 1 85 ? -4.494 0.954 -3.147 1.00 92.31 85 SER A C 1
ATOM 650 O O . SER A 1 85 ? -3.616 1.525 -2.486 1.00 92.31 85 SER A O 1
ATOM 652 N N . THR A 1 86 ? -4.629 -0.370 -3.167 1.00 92.00 86 THR A N 1
ATOM 653 C CA . THR A 1 86 ? -3.739 -1.297 -2.461 1.00 92.00 86 THR A CA 1
ATOM 654 C C . THR A 1 86 ? -3.032 -2.249 -3.410 1.00 92.00 86 THR A C 1
ATOM 656 O O . THR A 1 86 ? -3.503 -2.480 -4.520 1.00 92.00 86 THR A O 1
ATOM 659 N N . PHE A 1 87 ? -1.880 -2.763 -2.984 1.00 92.94 87 PHE A N 1
ATOM 660 C CA . PHE A 1 87 ? -1.116 -3.772 -3.718 1.00 92.94 87 PHE A CA 1
ATOM 661 C C . PHE A 1 87 ? -0.203 -4.571 -2.776 1.00 92.94 87 PHE A C 1
ATOM 663 O O . PHE A 1 87 ? -0.024 -4.224 -1.606 1.00 92.94 87 PHE A O 1
ATOM 670 N N . GLY A 1 88 ? 0.441 -5.607 -3.312 1.00 90.88 88 GLY A N 1
ATOM 671 C CA . GLY A 1 88 ? 1.435 -6.415 -2.602 1.00 90.88 88 GLY A CA 1
ATOM 672 C C . GLY A 1 88 ? 0.853 -7.578 -1.800 1.00 90.88 88 GLY A C 1
ATOM 673 O O . GLY A 1 88 ? 1.616 -8.371 -1.258 1.00 90.88 88 GLY A O 1
ATOM 674 N N . GLU A 1 89 ? -0.467 -7.756 -1.791 1.00 88.69 89 GLU A N 1
ATOM 675 C CA . GLU A 1 89 ? -1.177 -8.870 -1.158 1.00 88.69 89 GLU A CA 1
ATOM 676 C C . GLU A 1 89 ? -0.689 -10.246 -1.626 1.00 88.69 89 GLU A C 1
ATOM 678 O O . GLU A 1 89 ? -0.669 -11.184 -0.836 1.00 88.69 89 GLU A O 1
ATOM 683 N N . LEU A 1 90 ? -0.188 -10.351 -2.862 1.00 86.56 90 LEU A N 1
ATOM 684 C CA . LEU A 1 90 ? 0.434 -11.574 -3.378 1.00 86.56 90 LEU A CA 1
ATOM 685 C C . LEU A 1 90 ? 1.620 -12.043 -2.517 1.00 86.56 90 LEU A C 1
ATOM 687 O O . LEU A 1 90 ? 1.899 -13.235 -2.442 1.00 86.56 90 LEU A O 1
ATOM 691 N N . THR A 1 91 ? 2.302 -11.124 -1.823 1.00 88.44 91 THR A N 1
ATOM 692 C CA . THR A 1 91 ? 3.441 -11.457 -0.950 1.00 88.44 91 THR A CA 1
ATOM 693 C C . THR A 1 91 ? 3.016 -12.202 0.313 1.00 88.44 91 THR A C 1
ATOM 695 O O . THR A 1 91 ? 3.858 -12.810 0.969 1.00 88.44 91 THR A O 1
ATOM 698 N N . LEU A 1 92 ? 1.721 -12.181 0.654 1.00 87.25 92 LEU A N 1
ATOM 699 C CA . LEU A 1 92 ? 1.164 -12.930 1.781 1.00 87.25 92 LEU A CA 1
ATOM 700 C C . LEU A 1 92 ? 1.073 -14.436 1.494 1.00 87.25 92 LEU A C 1
ATOM 702 O O . LEU A 1 92 ? 0.940 -15.217 2.433 1.00 87.25 92 LEU A O 1
ATOM 706 N N . PHE A 1 93 ? 1.171 -14.839 0.222 1.00 86.00 93 PHE A N 1
ATOM 707 C CA . PHE A 1 93 ? 0.993 -16.217 -0.236 1.00 86.00 93 PHE A CA 1
ATOM 708 C C . PHE A 1 93 ? 2.206 -16.702 -1.053 1.00 86.00 93 PHE A C 1
ATOM 710 O O . PHE A 1 93 ? 2.080 -17.004 -2.240 1.00 86.00 93 PHE A O 1
ATOM 717 N N . PRO A 1 94 ? 3.406 -16.781 -0.447 1.00 76.56 94 PRO A N 1
ATOM 718 C CA . PRO A 1 94 ? 4.638 -17.087 -1.178 1.00 76.56 94 PRO A CA 1
ATOM 719 C C . PRO A 1 94 ? 4.647 -18.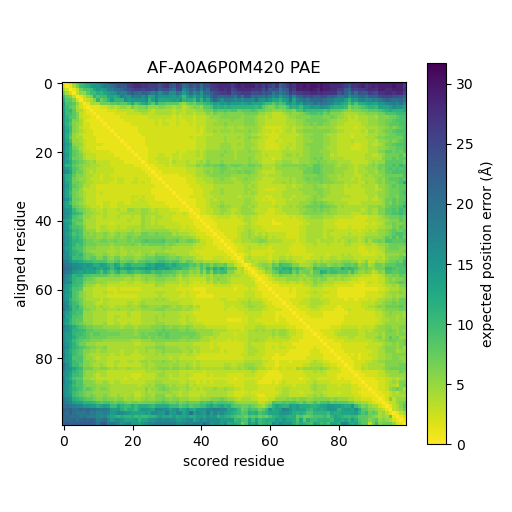488 -1.809 1.00 76.56 94 PRO A C 1
ATOM 721 O O . PRO A 1 94 ? 5.352 -18.712 -2.789 1.00 76.56 94 PRO A O 1
ATOM 724 N N . GLU A 1 95 ? 3.865 -19.426 -1.273 1.00 76.94 95 GLU A N 1
ATOM 725 C CA . GLU A 1 95 ? 3.788 -20.806 -1.770 1.00 76.94 95 GLU A CA 1
ATOM 726 C C . GLU A 1 95 ? 2.970 -20.935 -3.067 1.00 76.94 95 GLU A C 1
ATOM 728 O O . GLU A 1 95 ? 3.159 -21.882 -3.826 1.00 76.94 95 GLU A O 1
ATOM 733 N N . GLU A 1 96 ? 2.107 -19.964 -3.368 1.00 73.56 96 GLU A N 1
ATOM 734 C CA . GLU A 1 96 ? 1.161 -20.029 -4.492 1.00 73.56 96 GLU A CA 1
ATOM 735 C C . GLU A 1 96 ? 1.761 -19.527 -5.821 1.00 73.56 96 GLU A C 1
ATOM 737 O O . GLU A 1 96 ? 1.121 -19.605 -6.865 1.00 73.56 96 GLU A O 1
ATOM 742 N N . SER A 1 97 ? 3.015 -19.050 -5.817 1.00 69.50 97 SER A N 1
ATOM 743 C CA . SER A 1 97 ? 3.751 -18.606 -7.018 1.00 69.50 97 SER A CA 1
ATOM 744 C C . SER A 1 97 ? 2.979 -17.621 -7.918 1.00 69.50 97 SER A C 1
ATOM 746 O O . SER A 1 97 ? 3.139 -17.634 -9.141 1.00 69.50 97 SER A O 1
ATOM 748 N N . PHE A 1 98 ? 2.147 -16.756 -7.326 1.00 71.62 98 PHE A N 1
ATOM 749 C CA . PHE A 1 98 ? 1.388 -15.744 -8.060 1.00 71.62 98 PHE A CA 1
ATOM 750 C C . PHE A 1 98 ? 2.313 -14.791 -8.830 1.00 71.62 98 PHE A C 1
ATOM 752 O O . PHE A 1 98 ? 3.326 -14.323 -8.304 1.00 71.62 98 PHE A O 1
ATOM 759 N N . GLN A 1 99 ? 1.939 -14.478 -10.071 1.00 66.44 99 GLN A N 1
ATOM 760 C CA . GLN A 1 99 ? 2.638 -13.507 -10.912 1.00 66.44 99 GLN A CA 1
ATOM 761 C C . GLN A 1 99 ? 1.789 -12.229 -11.034 1.00 66.44 99 GLN A C 1
ATOM 763 O O . GLN A 1 99 ? 0.581 -12.356 -11.246 1.00 66.44 99 GLN A O 1
ATOM 768 N N . PRO A 1 100 ? 2.384 -11.035 -10.834 1.00 61.97 100 PRO A N 1
ATOM 769 C CA . PRO A 1 100 ? 1.697 -9.754 -10.984 1.00 61.97 100 PRO A CA 1
ATOM 770 C C . PRO A 1 100 ? 1.342 -9.442 -12.439 1.00 61.97 100 PRO A C 1
ATOM 772 O O . PRO A 1 100 ? 2.138 -9.808 -13.335 1.00 61.97 100 PRO A O 1
#

Nearest PDB structures (foldseek):
  8vtb-assembly1_A  TM=8.428E-01  e=4.906E-01  Spirochaeta thermophila
  4ku7-assembly1_A  TM=8.175E-01  e=9.455E-01  Homo sapiens
  6vxz-assembly1_A  TM=7.183E-01  e=7.273E-01  Spirochaeta thermophila DSM 6578
  3of1-assembly1_A  TM=8.712E-01  e=1.497E+00  Saccharomyces cerevisiae
  2ptm-assembly1_A  TM=5.297E-01  e=1.313E+00  Strongylocentrotus purpuratus

Solvent-accessible surface area (backbone atoms only — not comparable to full-atom values): 6519 Å² total; per-residue (Å²): 143,78,74,62,66,63,52,51,51,52,50,50,51,52,49,53,53,52,50,18,63,74,70,74,45,78,69,57,70,72,53,48,55,54,51,60,75,67,65,78,92,80,86,74,60,88,98,53,90,83,74,46,82,95,79,42,82,71,42,76,45,70,35,82,67,70,73,48,74,45,58,38,98,86,68,48,82,74,46,78,40,42,56,81,35,71,48,51,57,68,39,74,44,74,88,71,70,78,78,124

Foldseek 3Di:
DPPPPVVLVVVLVVVQVLVCVVVVHGDDPVVSVVVSVVDDDDDDDPPDDDADQLPGDQDKDFAQADWDFDAFPVRHTPDIDGHSDIDNNSSVPNPVPDGD

Sequence (100 aa):
MVQDSSSQAAFKQYFAQQLAQTLGQALPQQELDRCFKGIKILEPRAGKAFWQAGNGNVGVYMVMAGKVRLLDQDNNL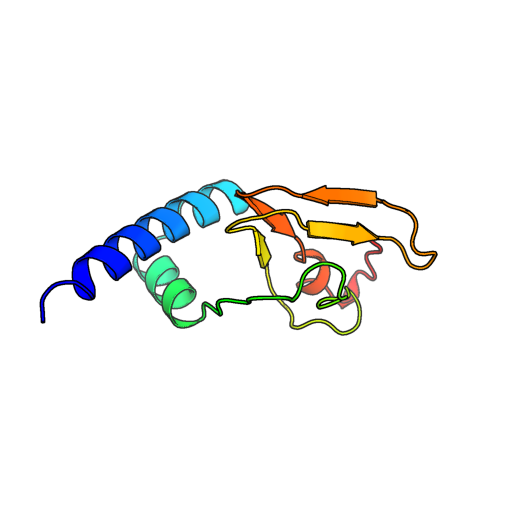LASLEASSTFGELTLFPEESFQP

Secondary structure (DSSP, 8-state):
--SHHHHHHHHHHHHHHHHHHHHTSPPPHHHHHHHHHH-----PPTT-----TTTSPSS-EE--SS-EEEE-TT--EEEEE-TT-EE-GGGG-GGG----

Mean predicted aligned error: 5.93 Å